Protein AF-A0A2V6H3W3-F1 (afdb_monomer_lite)

Secondary structure (DSSP, 8-state):
-EEEE--------TTEEEEEESPTT--BTTEEEPPEEE-TTT--S--EEEEEESSS------TT----EEEEEETTSGGG-------GGG-HHHHHHHHHHHHHHHHHHHHHHTT-HHHHHH-S--TTSTTTTSPPPPPPPPS----GGGTTSSS---------

pLDDT: mean 84.72, std 19.92, range [33.06, 98.5]

Structure (mmCIF, N/CA/C/O backbone):
data_AF-A0A2V6H3W3-F1
#
_entry.id   AF-A0A2V6H3W3-F1
#
loop_
_atom_site.group_PDB
_atom_site.id
_atom_site.type_symbol
_atom_site.label_atom_id
_atom_site.label_alt_id
_atom_site.label_comp_id
_atom_site.label_asym_id
_atom_site.label_entity_id
_atom_site.label_seq_id
_atom_site.pdbx_PDB_ins_code
_atom_site.Cartn_x
_atom_site.Cartn_y
_atom_site.Cartn_z
_atom_site.occupancy
_atom_site.B_iso_or_equiv
_atom_site.auth_seq_id
_atom_site.auth_comp_id
_atom_site.auth_asym_id
_atom_site.auth_atom_id
_atom_site.pdbx_PDB_model_num
ATOM 1 N N . MET A 1 1 ? 3.623 -19.565 -4.400 1.00 94.31 1 MET A N 1
ATOM 2 C CA . MET A 1 1 ? 3.559 -18.203 -4.974 1.00 94.31 1 MET A CA 1
ATOM 3 C C . MET A 1 1 ? 2.675 -18.289 -6.201 1.00 94.31 1 MET A C 1
ATOM 5 O O . MET A 1 1 ? 2.783 -19.286 -6.902 1.00 94.31 1 MET A O 1
ATOM 9 N N . LEU A 1 2 ? 1.810 -17.309 -6.433 1.00 97.38 2 LEU A N 1
ATOM 10 C CA . LEU A 1 2 ? 1.107 -17.117 -7.697 1.00 97.38 2 LEU A CA 1
ATOM 11 C C . LEU A 1 2 ? 1.705 -15.885 -8.377 1.00 97.38 2 LEU A C 1
ATOM 13 O O . LEU A 1 2 ? 1.842 -14.842 -7.740 1.00 97.38 2 LEU A O 1
ATOM 17 N N . THR A 1 3 ? 2.074 -16.008 -9.645 1.00 97.81 3 THR A N 1
ATOM 18 C CA . THR A 1 3 ? 2.757 -14.944 -10.383 1.00 97.81 3 THR A CA 1
ATOM 19 C C . THR A 1 3 ? 1.994 -14.646 -11.659 1.00 97.81 3 THR A C 1
ATOM 21 O O . THR A 1 3 ? 1.812 -15.527 -12.496 1.00 97.81 3 THR A O 1
ATOM 24 N N . PHE A 1 4 ? 1.582 -13.393 -11.818 1.00 97.44 4 PHE A N 1
ATOM 25 C CA . PHE A 1 4 ? 0.978 -12.900 -13.046 1.00 97.44 4 PHE A CA 1
ATOM 26 C C . PHE A 1 4 ? 2.024 -12.176 -13.887 1.00 97.44 4 PHE A C 1
ATOM 28 O O . PHE A 1 4 ? 2.735 -11.301 -13.387 1.00 97.44 4 PHE A O 1
ATOM 35 N N . GLN A 1 5 ? 2.094 -12.514 -15.172 1.00 96.81 5 GLN A N 1
ATOM 36 C CA . GLN A 1 5 ? 2.834 -11.718 -16.146 1.00 96.81 5 GLN A CA 1
ATOM 37 C C . GLN A 1 5 ? 2.023 -10.468 -16.472 1.00 96.81 5 GLN A C 1
ATOM 39 O O . GLN A 1 5 ? 0.843 -10.577 -16.801 1.00 96.81 5 GLN A O 1
ATOM 44 N N . ILE A 1 6 ? 2.645 -9.294 -16.389 1.00 96.19 6 ILE A N 1
ATOM 45 C CA . ILE A 1 6 ? 2.016 -8.052 -16.830 1.00 96.19 6 ILE A CA 1
ATOM 46 C C . ILE A 1 6 ? 2.453 -7.813 -18.280 1.00 96.19 6 ILE A C 1
ATOM 48 O O . ILE A 1 6 ? 3.626 -7.522 -18.511 1.00 96.19 6 ILE A O 1
ATOM 52 N N . PRO A 1 7 ? 1.557 -7.950 -19.277 1.00 94.50 7 PRO A N 1
ATOM 53 C CA . PRO A 1 7 ? 1.927 -7.950 -20.694 1.00 94.50 7 PRO A CA 1
ATOM 54 C C . PRO A 1 7 ? 2.097 -6.528 -21.257 1.00 94.50 7 PRO A C 1
ATOM 56 O O . PRO A 1 7 ? 1.803 -6.272 -22.421 1.00 94.50 7 PRO A O 1
ATOM 59 N N . PHE A 1 8 ? 2.546 -5.590 -20.424 1.00 94.56 8 PHE A N 1
ATOM 60 C CA . PHE A 1 8 ? 2.693 -4.184 -20.771 1.00 94.56 8 PHE A CA 1
ATOM 61 C C . PHE A 1 8 ? 4.079 -3.693 -20.374 1.00 94.56 8 PHE A C 1
ATOM 63 O O . PHE A 1 8 ? 4.554 -3.954 -19.266 1.00 94.56 8 PHE A O 1
ATOM 70 N N . LEU A 1 9 ? 4.709 -2.952 -21.283 1.00 96.50 9 LEU A N 1
ATOM 71 C CA . LEU A 1 9 ? 5.910 -2.185 -20.991 1.00 96.50 9 LEU A CA 1
ATOM 72 C C . LEU A 1 9 ? 5.488 -0.790 -20.532 1.00 96.50 9 LEU A C 1
ATOM 74 O O . LEU A 1 9 ? 4.882 -0.037 -21.293 1.00 96.50 9 LEU A O 1
ATOM 78 N N . PHE A 1 10 ? 5.810 -0.450 -19.290 1.00 96.62 10 PHE A N 1
ATOM 79 C CA . PHE A 1 10 ? 5.541 0.871 -18.736 1.00 96.62 10 PHE A CA 1
ATOM 80 C C . PHE A 1 10 ? 6.784 1.747 -18.838 1.00 96.62 10 PHE A C 1
ATOM 82 O O . PHE A 1 10 ? 7.893 1.273 -18.597 1.00 96.62 10 PHE A O 1
ATOM 89 N N . LYS A 1 11 ? 6.577 3.027 -19.160 1.00 97.50 11 LYS A N 1
ATOM 90 C CA . LYS A 1 11 ? 7.610 4.062 -19.166 1.00 97.50 11 LYS A CA 1
ATOM 91 C C . LYS A 1 11 ? 7.153 5.266 -18.356 1.00 97.50 11 LYS A C 1
ATOM 93 O O . LYS A 1 11 ? 6.049 5.768 -18.554 1.00 97.50 11 LYS A O 1
ATOM 98 N N . THR A 1 12 ? 8.009 5.714 -17.450 1.00 97.44 12 THR A N 1
ATOM 99 C CA . THR A 1 12 ? 7.825 6.928 -16.648 1.00 97.44 12 THR A CA 1
ATOM 100 C C . THR A 1 12 ? 8.878 7.968 -17.038 1.00 97.44 12 THR A C 1
ATOM 102 O O . THR A 1 12 ? 9.903 7.593 -17.606 1.00 97.44 12 THR A O 1
ATOM 105 N N . PRO A 1 13 ? 8.652 9.268 -16.773 1.00 97.88 13 PRO A N 1
ATOM 106 C CA . PRO A 1 13 ? 9.702 10.273 -16.923 1.00 97.88 13 PRO A CA 1
ATOM 107 C C . PRO A 1 13 ? 10.914 9.969 -16.032 1.00 97.88 13 PRO A C 1
ATOM 109 O O . PRO A 1 13 ? 10.770 9.323 -14.992 1.00 97.88 13 PRO A O 1
ATOM 112 N N . ASP A 1 14 ? 12.082 10.493 -16.398 1.00 97.19 14 ASP A N 1
ATOM 113 C CA . ASP A 1 14 ? 13.320 10.333 -15.630 1.00 97.19 14 ASP A CA 1
ATOM 114 C C . ASP A 1 14 ? 13.132 10.687 -14.146 1.00 97.19 14 ASP A C 1
ATOM 116 O O . ASP A 1 14 ? 12.550 11.719 -13.792 1.00 97.19 14 ASP A O 1
ATOM 120 N N . GLY A 1 15 ? 13.627 9.817 -13.259 1.00 95.56 15 GLY A N 1
ATOM 121 C CA . GLY A 1 15 ? 13.521 10.013 -11.810 1.00 95.56 15 GLY A CA 1
ATOM 122 C C . GLY A 1 15 ? 12.155 9.651 -11.216 1.00 95.56 15 GLY A C 1
ATOM 123 O O . GLY A 1 15 ? 11.904 9.934 -10.041 1.00 95.56 15 GLY A O 1
ATOM 124 N N . TRP A 1 16 ? 11.278 9.002 -11.984 1.00 97.75 16 TRP A N 1
ATOM 125 C CA . TRP A 1 16 ? 10.022 8.432 -11.500 1.00 97.75 16 TRP A CA 1
ATOM 126 C C . TRP A 1 16 ? 10.041 6.909 -11.574 1.00 97.75 16 TRP A C 1
ATOM 128 O O . TRP A 1 16 ? 10.446 6.325 -12.577 1.00 97.75 16 TRP A O 1
ATOM 138 N N . ASN A 1 17 ? 9.527 6.277 -10.523 1.00 97.19 17 ASN A N 1
ATOM 139 C CA . ASN A 1 17 ? 9.305 4.839 -10.455 1.00 97.19 17 ASN A CA 1
ATOM 140 C C . ASN A 1 17 ? 7.808 4.538 -10.506 1.00 97.19 17 ASN A C 1
ATOM 142 O O . ASN A 1 17 ? 6.969 5.409 -10.267 1.00 97.19 17 ASN A O 1
ATOM 146 N N . LEU A 1 18 ? 7.476 3.274 -10.734 1.00 97.25 18 LEU A N 1
ATOM 147 C CA . LEU A 1 18 ? 6.129 2.759 -10.579 1.00 97.25 18 LEU A CA 1
ATOM 148 C C . LEU A 1 18 ? 6.033 1.979 -9.264 1.00 97.25 18 LEU A C 1
ATOM 150 O O . LEU A 1 18 ? 6.739 0.988 -9.080 1.00 97.25 18 LEU A O 1
ATOM 154 N N . MET A 1 19 ? 5.166 2.415 -8.349 1.00 97.69 19 MET A N 1
ATOM 155 C CA . MET A 1 19 ? 4.729 1.566 -7.243 1.00 97.69 19 MET A CA 1
ATOM 156 C C . MET A 1 19 ? 3.737 0.558 -7.805 1.00 97.69 19 MET A C 1
ATOM 158 O O . MET A 1 19 ? 2.750 0.950 -8.421 1.00 97.69 19 MET A O 1
ATOM 162 N N . VAL A 1 20 ? 3.995 -0.721 -7.582 1.00 97.94 20 VAL A N 1
ATOM 163 C CA . VAL A 1 20 ? 3.177 -1.848 -8.019 1.00 97.94 20 VAL A CA 1
ATOM 164 C C . VAL A 1 20 ? 2.747 -2.608 -6.775 1.00 97.94 20 VAL A C 1
ATOM 166 O O . VAL A 1 20 ? 3.580 -2.961 -5.947 1.00 97.94 20 VAL A O 1
ATOM 169 N N . ARG A 1 21 ? 1.448 -2.847 -6.621 1.00 97.88 21 ARG A N 1
ATOM 170 C CA . ARG A 1 21 ? 0.880 -3.517 -5.448 1.00 97.88 21 ARG A CA 1
ATOM 171 C C . ARG A 1 21 ? -0.405 -4.264 -5.780 1.00 97.88 21 ARG A C 1
ATOM 173 O O . ARG A 1 21 ? -0.924 -4.191 -6.893 1.00 97.88 21 ARG A O 1
ATOM 180 N N . GLY A 1 22 ? -0.960 -4.953 -4.786 1.00 97.44 22 GLY A N 1
ATOM 181 C CA . GLY A 1 22 ? -2.317 -5.498 -4.880 1.00 97.44 22 GLY A CA 1
ATOM 182 C C . GLY A 1 22 ? -3.386 -4.403 -5.015 1.00 97.44 22 GLY A C 1
ATOM 183 O O . GLY A 1 22 ? -3.154 -3.274 -4.571 1.00 97.44 22 GLY A O 1
ATOM 184 N N . PRO A 1 23 ? -4.565 -4.715 -5.583 1.00 96.62 23 PRO A N 1
ATOM 185 C CA . PRO A 1 23 ? -5.641 -3.741 -5.734 1.00 96.62 23 PRO A CA 1
ATOM 186 C C . PRO A 1 23 ? -6.101 -3.152 -4.391 1.00 96.62 23 PRO A C 1
ATOM 188 O O . PRO A 1 23 ? -6.255 -3.860 -3.391 1.00 96.62 23 PRO A O 1
ATOM 191 N N . THR A 1 24 ? -6.325 -1.835 -4.362 1.00 95.94 24 THR A N 1
ATOM 192 C CA . THR A 1 24 ? -6.736 -1.110 -3.150 1.00 95.94 24 THR A CA 1
ATOM 193 C C . THR A 1 24 ? -8.077 -1.619 -2.637 1.00 95.94 24 THR A C 1
ATOM 195 O O . THR A 1 24 ? -9.013 -1.810 -3.411 1.00 95.94 24 THR A O 1
ATOM 198 N N . ASN A 1 25 ? -8.178 -1.806 -1.317 1.00 95.06 25 ASN A N 1
ATOM 199 C CA . ASN A 1 25 ? -9.397 -2.252 -0.633 1.00 95.06 25 ASN A CA 1
ATOM 200 C C . ASN A 1 25 ? -10.002 -3.543 -1.219 1.00 95.06 25 ASN A C 1
ATOM 202 O O . ASN A 1 25 ? -11.206 -3.754 -1.122 1.00 95.06 25 ASN A O 1
ATOM 206 N N . SER A 1 26 ? -9.165 -4.402 -1.810 1.00 95.12 26 SER A N 1
ATOM 207 C CA . SER A 1 26 ? -9.570 -5.685 -2.397 1.00 95.12 26 SER A CA 1
ATOM 208 C C . SER A 1 26 ? -8.827 -6.842 -1.715 1.00 95.12 26 SER A C 1
ATOM 210 O O . SER A 1 26 ? -7.983 -7.490 -2.338 1.00 95.12 26 SER A O 1
ATOM 212 N N . PRO A 1 27 ? -9.053 -7.070 -0.405 1.00 94.50 27 PRO A N 1
ATOM 213 C CA . PRO A 1 27 ? -8.432 -8.185 0.293 1.00 94.50 27 PRO A CA 1
ATOM 214 C C . PRO A 1 27 ? -8.918 -9.507 -0.306 1.00 94.50 27 PRO A C 1
ATOM 216 O O . PRO A 1 27 ? -10.099 -9.664 -0.615 1.00 94.50 27 PRO A O 1
ATOM 219 N N . LYS A 1 28 ? -8.006 -10.471 -0.434 1.00 95.69 28 LYS A N 1
ATOM 220 C CA . LYS A 1 28 ? -8.320 -11.810 -0.923 1.00 95.69 28 LYS A CA 1
ATOM 221 C C . LYS A 1 28 ? -7.883 -12.834 0.106 1.00 95.69 28 LYS A C 1
ATOM 223 O O . LYS A 1 28 ? -6.761 -12.796 0.603 1.00 95.69 28 LYS A O 1
ATOM 228 N N . ASP A 1 29 ? -8.795 -13.718 0.471 1.00 97.19 29 ASP A N 1
ATOM 229 C CA . ASP A 1 29 ? -8.521 -14.698 1.507 1.00 97.19 29 ASP A CA 1
ATOM 230 C C . ASP A 1 29 ? -7.462 -15.714 1.039 1.00 97.19 29 ASP A C 1
ATOM 232 O O . ASP A 1 29 ? -7.471 -16.168 -0.103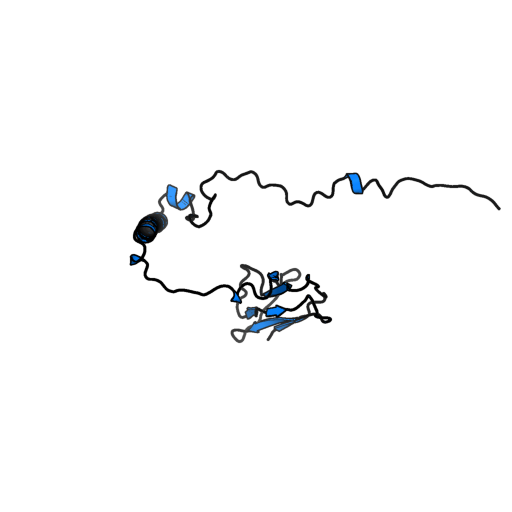 1.00 97.19 29 ASP A O 1
ATOM 236 N N . GLY A 1 30 ? -6.519 -16.048 1.920 1.00 97.75 30 GLY A N 1
ATOM 237 C CA . GLY A 1 30 ? -5.493 -17.066 1.664 1.00 97.75 30 GLY A CA 1
ATOM 238 C C . GLY A 1 30 ? -4.280 -16.608 0.866 1.00 97.75 30 GLY A C 1
ATOM 239 O O . GLY A 1 30 ? -3.310 -17.363 0.748 1.00 97.75 30 GLY A O 1
ATOM 240 N N . ILE A 1 31 ? -4.275 -15.370 0.370 1.00 98.38 31 ILE A N 1
ATOM 241 C CA . ILE A 1 31 ? -3.180 -14.848 -0.438 1.00 98.38 31 ILE A CA 1
ATOM 242 C C . ILE A 1 31 ? -2.997 -13.344 -0.237 1.00 98.38 31 ILE A C 1
ATOM 244 O O . ILE A 1 31 ? -3.954 -12.602 -0.059 1.00 98.38 31 ILE A O 1
ATOM 248 N N . THR A 1 32 ? -1.756 -12.875 -0.282 1.00 98.00 32 THR A N 1
ATOM 249 C CA . THR A 1 32 ? -1.444 -11.445 -0.238 1.00 98.00 32 THR A CA 1
ATOM 250 C C . THR A 1 32 ? -0.618 -11.051 -1.444 1.00 98.00 32 THR A C 1
ATOM 252 O O . THR A 1 32 ? 0.334 -11.739 -1.811 1.00 98.00 32 THR A O 1
ATOM 255 N N . ALA A 1 33 ? -0.967 -9.926 -2.051 1.00 98.12 33 ALA A N 1
ATOM 256 C CA . ALA A 1 33 ? -0.120 -9.275 -3.031 1.00 98.12 33 ALA A CA 1
ATOM 257 C C . ALA A 1 33 ? 1.184 -8.806 -2.371 1.00 98.12 33 ALA A C 1
ATOM 259 O O . ALA A 1 33 ? 1.185 -8.420 -1.199 1.00 98.12 33 ALA A O 1
ATOM 260 N N . LEU A 1 34 ? 2.281 -8.861 -3.120 1.00 98.00 34 LEU A N 1
ATOM 261 C CA . LEU A 1 34 ? 3.569 -8.310 -2.722 1.00 98.00 34 LEU A CA 1
ATOM 262 C C . LEU A 1 34 ? 3.807 -6.997 -3.455 1.00 98.00 34 LEU A C 1
ATOM 264 O O . LEU A 1 34 ? 3.663 -6.930 -4.675 1.00 98.00 34 LEU A O 1
ATOM 268 N N . ASP A 1 35 ? 4.197 -5.981 -2.699 1.00 97.94 35 ASP A N 1
ATOM 269 C CA . ASP A 1 35 ? 4.480 -4.660 -3.241 1.00 97.94 35 ASP A CA 1
ATOM 270 C C . ASP A 1 35 ? 5.885 -4.628 -3.862 1.00 97.94 35 ASP A C 1
ATOM 272 O O . ASP A 1 35 ? 6.808 -5.312 -3.410 1.00 97.94 35 ASP A O 1
ATOM 276 N N . GLY A 1 36 ? 6.049 -3.820 -4.904 1.00 96.38 36 GLY A N 1
ATOM 277 C CA . GLY A 1 36 ? 7.308 -3.635 -5.609 1.00 96.38 36 GLY A CA 1
ATOM 278 C C . GLY A 1 36 ? 7.430 -2.229 -6.179 1.00 96.38 36 GLY A C 1
ATOM 279 O O . GLY A 1 36 ? 6.452 -1.632 -6.621 1.00 96.38 36 GLY A O 1
ATOM 280 N N . ILE A 1 37 ? 8.650 -1.703 -6.182 1.00 96.62 37 ILE A N 1
ATOM 281 C CA . ILE A 1 37 ? 8.990 -0.446 -6.849 1.00 96.62 37 ILE A CA 1
ATOM 282 C C . ILE A 1 37 ? 9.767 -0.804 -8.109 1.00 96.62 37 ILE A C 1
ATOM 284 O O . ILE A 1 37 ? 10.790 -1.481 -8.025 1.00 96.62 37 ILE A O 1
ATOM 288 N N . ILE A 1 38 ? 9.276 -0.364 -9.264 1.00 97.06 38 ILE A N 1
ATOM 289 C CA . ILE A 1 38 ? 9.860 -0.683 -10.568 1.00 97.06 38 ILE A CA 1
ATOM 290 C C . ILE A 1 38 ? 10.415 0.594 -11.199 1.00 97.06 38 ILE A C 1
ATOM 292 O O . ILE A 1 38 ? 9.710 1.597 -11.320 1.00 97.06 38 ILE A O 1
ATOM 296 N N . GLU A 1 39 ? 11.679 0.561 -11.613 1.00 96.69 39 GLU A N 1
ATOM 297 C CA . GLU A 1 39 ? 12.366 1.679 -12.270 1.00 96.69 39 GLU A CA 1
ATOM 298 C C . GLU A 1 39 ? 12.036 1.709 -13.768 1.00 96.69 39 GLU A C 1
ATOM 300 O O . GLU A 1 39 ? 12.813 1.313 -14.635 1.00 96.69 39 GLU A O 1
ATOM 305 N N . THR A 1 40 ? 10.805 2.117 -14.071 1.00 97.06 40 THR A N 1
ATOM 306 C CA . THR A 1 40 ? 10.245 2.104 -15.428 1.00 97.06 40 THR A CA 1
ATOM 307 C C . THR A 1 40 ? 10.779 3.212 -16.333 1.00 97.06 40 THR A C 1
ATOM 309 O O . THR A 1 40 ? 10.506 3.190 -17.528 1.00 97.06 40 THR A O 1
ATOM 312 N N . ASP A 1 41 ? 11.544 4.170 -15.814 1.00 96.31 41 ASP A N 1
ATOM 313 C CA . ASP A 1 41 ? 12.198 5.198 -16.626 1.00 96.31 41 ASP A CA 1
ATOM 314 C C . ASP A 1 41 ? 13.246 4.561 -17.555 1.00 96.31 41 ASP A C 1
ATOM 316 O O . ASP A 1 41 ? 13.166 4.691 -18.782 1.00 96.31 41 ASP A O 1
ATOM 320 N N . TRP A 1 42 ? 14.135 3.722 -17.017 1.00 95.31 42 TRP A N 1
ATOM 321 C CA . TRP A 1 42 ? 15.157 3.042 -17.820 1.00 95.31 42 TRP A CA 1
ATOM 322 C C . TRP A 1 42 ? 14.797 1.607 -18.223 1.00 95.31 42 TRP A C 1
ATOM 324 O O . TRP A 1 42 ? 15.221 1.174 -19.293 1.00 95.31 42 TRP A O 1
ATOM 334 N N . ALA A 1 43 ? 13.979 0.874 -17.457 1.00 93.94 43 ALA A N 1
ATOM 335 C CA . ALA A 1 43 ? 13.736 -0.550 -17.714 1.00 93.94 43 ALA A CA 1
ATOM 336 C C . ALA A 1 43 ? 13.225 -0.848 -19.141 1.00 93.94 43 ALA A C 1
ATOM 338 O O . ALA A 1 43 ? 12.345 -0.161 -19.665 1.00 93.94 43 ALA A O 1
ATOM 339 N N . HIS A 1 44 ? 13.763 -1.903 -19.760 1.00 94.44 44 HIS A N 1
ATOM 340 C CA . HIS A 1 44 ? 13.362 -2.400 -21.089 1.00 94.44 44 HIS A CA 1
ATOM 341 C C . HIS A 1 44 ? 12.537 -3.693 -21.025 1.00 94.44 44 HIS A C 1
ATOM 343 O O . HIS A 1 44 ? 12.209 -4.275 -22.055 1.00 94.44 44 HIS A O 1
ATOM 349 N N . SER A 1 45 ? 12.222 -4.157 -19.817 1.00 95.12 45 SER A N 1
ATOM 350 C CA . SER A 1 45 ? 11.462 -5.375 -19.566 1.00 95.12 45 SER A CA 1
ATOM 351 C C . SER A 1 45 ? 10.092 -5.059 -18.979 1.00 95.12 45 SER A C 1
ATOM 353 O O . SER A 1 45 ? 9.892 -4.038 -18.318 1.00 95.12 45 SER A O 1
ATOM 355 N N . THR A 1 46 ? 9.158 -5.986 -19.163 1.00 96.50 46 THR A N 1
ATOM 356 C CA . THR A 1 46 ? 7.952 -6.042 -18.336 1.00 96.50 46 THR A CA 1
ATOM 357 C C . THR A 1 46 ? 8.308 -6.454 -16.902 1.00 96.50 46 THR A C 1
ATOM 359 O O . THR A 1 46 ? 9.457 -6.781 -16.587 1.00 96.50 46 THR A O 1
ATOM 362 N N . PHE A 1 47 ? 7.313 -6.443 -16.019 1.00 96.44 47 PHE A N 1
ATOM 363 C CA . PHE A 1 47 ? 7.429 -6.965 -14.661 1.00 96.44 47 PHE A CA 1
ATOM 364 C C . PHE A 1 47 ? 6.295 -7.948 -14.360 1.00 96.44 47 PHE A C 1
ATOM 366 O O . PHE A 1 47 ? 5.337 -8.102 -15.120 1.00 96.44 47 PHE A O 1
ATOM 373 N N . THR A 1 48 ? 6.407 -8.623 -13.223 1.00 97.44 48 THR A N 1
ATOM 374 C CA . THR A 1 48 ? 5.407 -9.579 -12.749 1.00 97.44 48 THR A CA 1
ATOM 375 C C . THR A 1 48 ? 4.714 -9.064 -11.502 1.00 97.44 48 THR A C 1
ATOM 377 O O . THR A 1 48 ? 5.375 -8.492 -10.636 1.00 97.44 48 THR A O 1
ATOM 380 N N . MET A 1 49 ? 3.425 -9.355 -11.353 1.00 98.00 49 MET A N 1
ATOM 381 C CA . MET A 1 49 ? 2.724 -9.162 -10.087 1.00 98.00 49 MET A CA 1
ATOM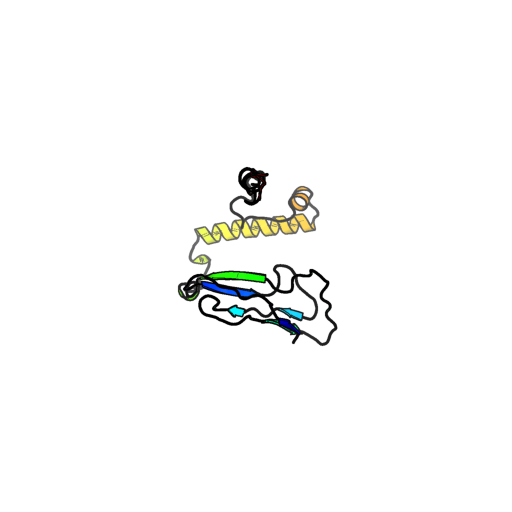 382 C C . MET A 1 49 ? 2.746 -10.463 -9.283 1.00 98.00 49 MET A C 1
ATOM 384 O O . MET A 1 49 ? 2.230 -11.489 -9.732 1.00 98.00 49 MET A O 1
ATOM 388 N N . ASN A 1 50 ? 3.348 -10.421 -8.095 1.00 98.06 50 ASN A N 1
ATOM 389 C CA . ASN A 1 50 ? 3.558 -11.597 -7.256 1.00 98.06 50 ASN A CA 1
ATOM 390 C C . ASN A 1 50 ? 2.598 -11.620 -6.069 1.00 98.06 50 ASN A C 1
ATOM 392 O O . ASN A 1 50 ? 2.471 -10.647 -5.331 1.00 98.06 50 ASN A O 1
ATOM 396 N N . TRP A 1 51 ? 1.963 -12.766 -5.865 1.00 98.50 51 TRP A N 1
ATOM 397 C CA . TRP A 1 51 ? 1.023 -13.016 -4.788 1.00 98.50 51 TRP A CA 1
ATOM 398 C C . TRP A 1 51 ? 1.487 -14.212 -3.949 1.00 98.50 51 TRP A C 1
ATOM 400 O O . TRP A 1 51 ? 1.676 -15.332 -4.438 1.00 98.50 51 TRP A O 1
ATOM 410 N N . ARG A 1 52 ? 1.686 -13.987 -2.651 1.00 98.25 52 ARG A N 1
ATOM 411 C CA . ARG A 1 52 ? 2.160 -14.988 -1.696 1.00 98.25 52 ARG A CA 1
ATOM 412 C C . ARG A 1 52 ? 0.986 -15.604 -0.948 1.00 98.25 52 ARG A C 1
ATOM 414 O O . ARG A 1 52 ? 0.251 -14.903 -0.262 1.00 98.25 52 ARG A O 1
ATOM 421 N N . PHE A 1 53 ? 0.850 -16.925 -1.035 1.00 98.38 53 PHE A N 1
ATOM 422 C CA . PHE A 1 53 ? -0.100 -17.665 -0.205 1.00 98.38 53 PHE A CA 1
ATOM 423 C C . PHE A 1 53 ? 0.272 -17.523 1.271 1.00 98.38 53 PHE A C 1
ATOM 425 O O . PHE A 1 53 ? 1.443 -17.662 1.634 1.00 98.38 53 PHE A O 1
ATOM 432 N N . THR A 1 54 ? -0.723 -17.255 2.109 1.00 98.00 54 THR A N 1
ATOM 433 C CA . THR A 1 54 ? -0.559 -17.131 3.566 1.00 98.00 54 THR A CA 1
ATOM 434 C C . THR A 1 54 ? -0.856 -18.442 4.292 1.00 98.00 54 THR A C 1
ATOM 436 O O . THR A 1 54 ? -0.449 -18.613 5.437 1.00 98.00 54 THR A O 1
ATOM 439 N N . ARG A 1 55 ? -1.519 -19.387 3.615 1.00 97.94 55 ARG A N 1
ATOM 440 C CA . ARG A 1 55 ? -1.781 -20.760 4.067 1.00 97.94 55 ARG A CA 1
ATOM 441 C C . ARG A 1 55 ? -2.079 -21.670 2.873 1.00 97.94 55 ARG A C 1
ATOM 443 O O . ARG A 1 55 ? -2.360 -21.182 1.779 1.00 97.94 55 ARG A O 1
ATOM 450 N N . ALA A 1 56 ? -2.061 -22.984 3.087 1.00 97.56 56 ALA A N 1
ATOM 451 C CA . ALA A 1 56 ? -2.531 -23.939 2.087 1.00 97.56 56 ALA A CA 1
ATOM 452 C C . ALA A 1 56 ? -4.042 -23.754 1.856 1.00 97.56 56 ALA A C 1
ATOM 454 O O . ALA A 1 56 ? -4.838 -23.916 2.780 1.00 97.56 56 ALA A O 1
ATOM 455 N N . CYS A 1 57 ? -4.424 -23.356 0.643 1.00 97.25 57 CYS A N 1
ATOM 456 C CA . CYS A 1 57 ? -5.809 -23.141 0.226 1.00 97.25 57 CYS A CA 1
ATOM 457 C C . CYS A 1 57 ? -5.901 -23.046 -1.305 1.00 97.25 57 CYS A C 1
ATOM 459 O O . CYS A 1 57 ? -4.884 -22.894 -1.986 1.00 97.25 57 CYS A O 1
ATOM 461 N N . THR A 1 58 ? -7.125 -23.100 -1.827 1.00 97.44 58 THR A N 1
ATOM 462 C CA . THR A 1 58 ? -7.436 -22.731 -3.212 1.00 97.44 58 THR A CA 1
ATOM 463 C C . THR A 1 58 ? -7.809 -21.255 -3.262 1.00 97.44 58 THR A C 1
ATOM 465 O O . THR A 1 58 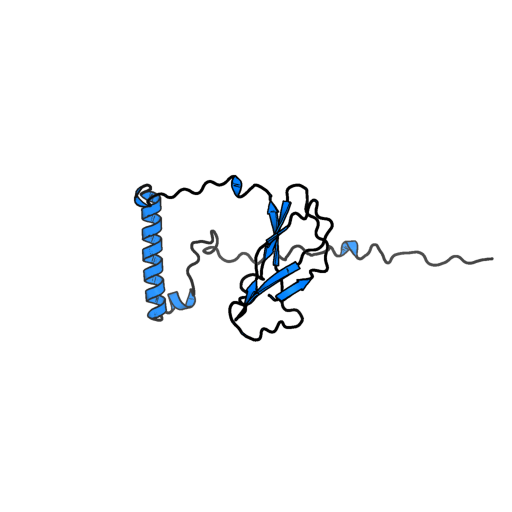? -8.550 -20.773 -2.408 1.00 97.44 58 THR A O 1
ATOM 468 N N . VAL A 1 59 ? -7.302 -20.546 -4.268 1.00 97.12 59 VAL A N 1
ATOM 469 C CA . VAL A 1 59 ? -7.626 -19.143 -4.535 1.00 97.12 59 VAL A CA 1
ATOM 470 C C . VAL A 1 59 ? -8.052 -19.021 -5.990 1.00 97.12 59 VAL A C 1
ATOM 472 O O . VAL A 1 59 ? -7.363 -19.521 -6.877 1.00 97.12 59 VAL A O 1
ATOM 475 N N . GLU A 1 60 ? -9.158 -18.325 -6.232 1.00 96.00 60 GLU A N 1
ATOM 476 C CA . GLU A 1 60 ? -9.741 -18.138 -7.562 1.00 96.00 60 GLU A CA 1
ATOM 477 C C . GLU A 1 60 ? -9.769 -16.657 -7.921 1.00 96.00 60 GLU A C 1
ATOM 479 O O . GLU A 1 60 ? -10.199 -15.846 -7.106 1.00 96.00 60 GLU A O 1
ATOM 484 N N . PHE A 1 61 ? -9.334 -16.302 -9.129 1.00 96.88 61 PHE A N 1
ATOM 485 C CA . PHE A 1 61 ? -9.476 -14.952 -9.678 1.00 96.88 61 PHE A CA 1
ATOM 486 C C . PHE A 1 61 ? -10.518 -14.978 -10.793 1.00 96.88 61 PHE A C 1
ATOM 488 O O . PHE A 1 61 ? -10.388 -15.762 -11.736 1.00 96.88 61 PHE A O 1
ATOM 495 N N . ALA A 1 62 ? -11.545 -14.137 -10.689 1.00 96.81 62 ALA A N 1
ATOM 496 C CA . ALA A 1 62 ? -12.569 -14.037 -11.722 1.00 96.81 62 ALA A CA 1
ATOM 497 C C . ALA A 1 62 ? -12.038 -13.304 -12.965 1.00 96.81 62 ALA A C 1
ATOM 499 O O . ALA A 1 62 ? -11.130 -12.473 -12.893 1.00 96.81 62 ALA A O 1
ATOM 500 N N . VAL A 1 63 ? -12.632 -13.573 -14.129 1.00 95.94 63 VAL A N 1
ATOM 501 C CA . VAL A 1 63 ? -12.342 -12.793 -15.341 1.00 95.94 63 VAL A CA 1
ATOM 502 C C . VAL A 1 63 ? -12.715 -11.330 -15.096 1.00 95.94 63 VAL A C 1
ATOM 504 O O . VAL A 1 63 ? -13.824 -11.031 -14.662 1.00 95.94 63 VAL A O 1
ATOM 507 N N . GLY A 1 64 ? -11.778 -10.421 -15.371 1.00 94.75 64 GLY A N 1
ATOM 508 C CA . GLY A 1 64 ? -11.939 -8.988 -15.107 1.00 94.75 64 GLY A CA 1
ATOM 509 C C . GLY A 1 64 ? -11.652 -8.572 -13.661 1.00 94.75 64 GLY A C 1
ATOM 510 O O . GLY A 1 64 ? -11.670 -7.377 -13.371 1.00 94.75 64 GLY A O 1
ATOM 511 N N . GLU A 1 65 ? -11.345 -9.513 -12.763 1.00 96.31 65 GLU A N 1
ATOM 512 C CA . GLU A 1 65 ? -10.879 -9.179 -11.419 1.00 96.31 65 GLU A CA 1
ATOM 513 C C . GLU A 1 65 ? -9.505 -8.491 -11.503 1.00 96.31 65 GLU A C 1
ATOM 515 O O . GLU A 1 65 ? -8.591 -9.005 -12.158 1.00 96.31 65 GLU A O 1
ATOM 520 N N . PRO A 1 66 ? -9.320 -7.326 -10.858 1.00 96.12 66 PRO A N 1
ATOM 521 C CA . PRO A 1 66 ? -8.027 -6.665 -10.850 1.00 96.12 66 PRO A CA 1
ATOM 522 C C . PRO A 1 66 ? -7.008 -7.519 -10.088 1.00 96.12 66 PRO A C 1
ATOM 524 O O . PRO A 1 66 ? -7.222 -7.908 -8.945 1.00 96.12 66 PRO A O 1
ATOM 527 N N . ILE A 1 67 ? -5.861 -7.775 -10.710 1.00 96.88 67 ILE A N 1
ATOM 528 C CA . ILE A 1 67 ? -4.757 -8.547 -10.111 1.00 96.88 67 ILE A CA 1
ATOM 529 C C . ILE A 1 67 ? -3.624 -7.660 -9.587 1.00 96.88 67 ILE A C 1
ATOM 531 O O . ILE A 1 67 ? -2.742 -8.133 -8.874 1.00 96.88 67 ILE A O 1
ATOM 535 N N . CYS A 1 68 ? -3.622 -6.387 -9.978 1.00 96.88 68 CYS A N 1
ATOM 536 C CA . CYS A 1 68 ? -2.533 -5.441 -9.792 1.00 96.88 68 CYS A CA 1
ATOM 537 C C . CYS A 1 68 ? -3.093 -4.014 -9.792 1.00 96.88 68 CYS A C 1
ATOM 539 O O . CYS A 1 68 ? -4.021 -3.706 -10.541 1.00 96.88 68 CYS A O 1
ATOM 541 N N . LEU A 1 69 ? -2.507 -3.148 -8.975 1.00 97.50 69 LEU A N 1
ATOM 542 C CA . LEU A 1 69 ? -2.660 -1.702 -9.012 1.00 97.50 69 LEU A CA 1
ATOM 543 C C . LEU A 1 69 ? -1.268 -1.092 -9.100 1.00 97.50 69 LEU A C 1
ATOM 545 O O . LEU A 1 69 ? -0.356 -1.509 -8.385 1.00 97.50 69 LEU A O 1
ATOM 549 N N . PHE A 1 70 ? -1.126 -0.060 -9.920 1.00 96.81 70 PHE A N 1
ATOM 550 C CA . PHE A 1 70 ? 0.108 0.695 -9.991 1.00 96.81 70 PHE A CA 1
ATOM 551 C C . PHE A 1 70 ? -0.134 2.197 -10.085 1.00 96.81 70 PHE A C 1
ATOM 553 O O . PHE A 1 70 ? -1.167 2.646 -10.579 1.00 96.81 70 PHE A O 1
ATOM 560 N N . PHE A 1 71 ? 0.8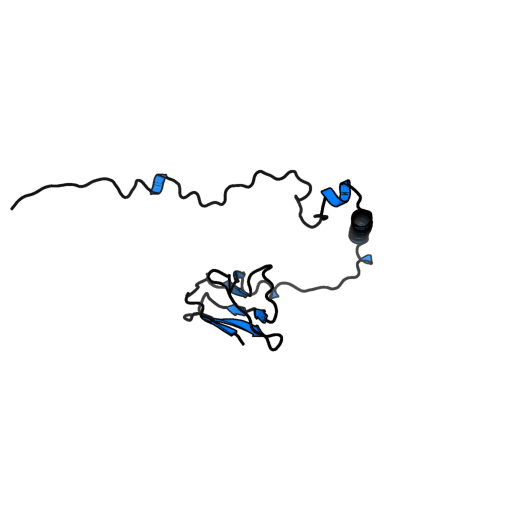29 2.973 -9.598 1.00 97.38 71 PHE A N 1
ATOM 561 C CA . PHE A 1 71 ? 0.823 4.431 -9.682 1.00 97.38 71 PHE A CA 1
ATOM 562 C C . PHE A 1 71 ? 2.256 4.980 -9.634 1.00 97.38 71 PHE A C 1
ATOM 564 O O . PHE A 1 71 ? 3.136 4.353 -9.034 1.00 97.38 71 PHE A O 1
ATOM 571 N N . PRO A 1 72 ? 2.522 6.128 -10.279 1.00 96.88 72 PRO A N 1
ATOM 572 C CA . PRO A 1 72 ? 3.851 6.717 -10.290 1.00 96.88 72 PRO A CA 1
ATOM 573 C C . PRO A 1 72 ? 4.218 7.267 -8.907 1.00 96.88 72 PRO A C 1
ATOM 575 O O . PRO A 1 72 ? 3.397 7.879 -8.223 1.00 96.88 72 PRO A O 1
ATOM 578 N N . ILE A 1 73 ? 5.477 7.081 -8.521 1.00 96.69 73 ILE A N 1
ATOM 579 C CA . ILE A 1 73 ? 6.088 7.685 -7.337 1.00 96.69 73 ILE A CA 1
ATOM 580 C C . ILE A 1 73 ? 7.400 8.358 -7.738 1.00 96.69 73 ILE A C 1
ATOM 582 O O . ILE A 1 73 ? 8.156 7.837 -8.558 1.00 96.69 73 ILE A O 1
ATOM 586 N N . GLN A 1 74 ? 7.689 9.521 -7.164 1.00 96.88 74 GLN A N 1
ATOM 587 C CA . GLN A 1 74 ? 8.939 10.218 -7.445 1.00 96.88 74 GLN A CA 1
ATOM 588 C C . GLN A 1 74 ? 10.088 9.566 -6.662 1.00 96.88 74 GLN A C 1
ATOM 590 O O . GLN A 1 74 ? 10.007 9.395 -5.441 1.00 96.88 74 GLN A O 1
ATOM 595 N N . ARG A 1 75 ? 11.168 9.200 -7.362 1.00 94.88 75 ARG A N 1
ATOM 596 C CA . ARG A 1 75 ? 12.344 8.555 -6.767 1.00 94.88 75 ARG A CA 1
ATOM 597 C C . ARG A 1 75 ? 13.033 9.514 -5.798 1.00 94.88 75 ARG A C 1
ATOM 599 O O . ARG A 1 75 ? 13.188 10.701 -6.087 1.00 94.88 75 ARG A O 1
ATOM 606 N N . GLY A 1 76 ? 13.461 9.006 -4.646 1.00 92.56 76 GLY A N 1
ATOM 607 C CA . GLY A 1 76 ? 14.225 9.798 -3.684 1.00 92.56 76 GLY A CA 1
ATOM 608 C C . GLY A 1 76 ? 13.390 10.755 -2.824 1.00 92.56 76 GLY A C 1
ATOM 609 O O . GLY A 1 76 ? 13.972 11.521 -2.059 1.00 92.56 76 GLY A O 1
ATOM 610 N N . VAL A 1 77 ? 12.057 10.809 -2.972 1.00 93.50 77 VAL A N 1
ATOM 611 C CA . VAL A 1 77 ? 11.216 11.724 -2.175 1.00 93.50 77 VAL A CA 1
ATOM 612 C C . VAL A 1 77 ? 11.039 11.231 -0.745 1.00 93.50 77 VAL A C 1
ATOM 614 O O . VAL A 1 77 ? 11.094 12.047 0.171 1.00 93.50 77 VAL A O 1
ATOM 617 N N . LEU A 1 78 ? 10.866 9.924 -0.533 1.00 89.56 78 LEU A N 1
ATOM 618 C CA . LEU A 1 78 ? 10.671 9.357 0.807 1.00 89.56 78 LEU A CA 1
ATOM 619 C C . LEU A 1 78 ? 11.910 9.556 1.690 1.00 89.56 78 LEU A C 1
ATOM 621 O O . LEU A 1 78 ? 11.796 9.857 2.873 1.00 89.56 78 LEU A O 1
ATOM 625 N N . GLU A 1 79 ? 13.094 9.481 1.093 1.00 91.19 79 GLU A N 1
ATOM 626 C CA . GLU A 1 79 ? 14.399 9.634 1.730 1.00 91.19 79 GLU A CA 1
ATOM 627 C C . GLU A 1 79 ? 14.645 11.059 2.248 1.00 91.19 79 GLU A C 1
ATOM 629 O O . GLU A 1 79 ? 15.508 11.263 3.107 1.00 91.19 79 GLU A O 1
ATOM 634 N N . ARG A 1 80 ? 13.873 12.044 1.761 1.00 94.69 80 ARG A N 1
ATOM 635 C CA . ARG A 1 80 ? 13.905 13.435 2.246 1.00 94.69 80 ARG A CA 1
ATOM 636 C C . ARG A 1 80 ? 13.213 13.597 3.593 1.00 94.69 80 ARG A C 1
ATOM 638 O O . ARG A 1 80 ? 13.465 14.582 4.282 1.00 94.69 80 ARG A O 1
ATOM 645 N N . PHE A 1 81 ? 12.344 12.663 3.971 1.00 94.88 81 PHE A N 1
ATOM 646 C CA . PHE A 1 81 ? 11.653 12.710 5.250 1.00 94.88 81 PHE A CA 1
ATOM 647 C C . PHE A 1 81 ? 12.514 12.077 6.347 1.00 94.88 81 PHE A C 1
ATOM 649 O O . PHE A 1 81 ? 13.168 11.047 6.167 1.00 94.88 81 PHE A O 1
ATOM 656 N N . ARG A 1 82 ? 12.496 12.700 7.525 1.00 94.56 82 ARG A N 1
ATOM 657 C CA . ARG A 1 82 ? 13.053 12.159 8.766 1.00 94.56 82 ARG A CA 1
ATOM 658 C C . ARG A 1 82 ? 11.899 12.019 9.747 1.00 94.56 82 ARG A C 1
ATOM 660 O O . ARG A 1 82 ? 11.260 13.008 10.087 1.00 94.56 82 ARG A O 1
ATOM 667 N N . GLY A 1 83 ? 11.597 10.785 10.141 1.00 93.94 83 GLY A N 1
ATOM 668 C CA . GLY A 1 83 ? 10.594 10.530 11.167 1.00 93.94 83 GLY A CA 1
ATOM 669 C C . GLY A 1 83 ? 11.103 10.998 12.526 1.00 93.94 83 GLY A C 1
ATOM 670 O O . GLY A 1 83 ? 12.236 10.697 12.897 1.00 93.94 83 GLY A O 1
ATOM 671 N N . GLU A 1 84 ? 10.258 11.704 13.268 1.00 94.94 84 GLU A N 1
ATOM 672 C CA . GLU A 1 84 ? 10.520 12.093 14.650 1.00 94.94 84 GLU A CA 1
ATOM 673 C C . GLU A 1 84 ? 9.418 11.539 15.552 1.00 94.94 84 GLU A C 1
ATOM 675 O O . GLU A 1 84 ? 8.244 11.537 15.184 1.00 94.94 84 GLU A O 1
ATOM 680 N N . ILE A 1 85 ? 9.800 11.090 16.747 1.00 95.69 85 ILE A N 1
ATOM 681 C CA . ILE A 1 85 ? 8.860 10.701 17.800 1.00 95.69 85 ILE A CA 1
ATOM 682 C C . ILE A 1 85 ? 8.903 11.796 18.860 1.00 95.69 85 ILE A C 1
ATOM 684 O O . ILE A 1 85 ? 9.965 12.102 19.401 1.00 95.69 85 ILE A O 1
ATOM 688 N N . ARG A 1 86 ? 7.746 12.388 19.154 1.00 95.44 86 ARG A N 1
ATOM 689 C CA . ARG A 1 86 ? 7.583 13.425 20.176 1.00 95.44 86 ARG A CA 1
ATOM 690 C C . ARG A 1 86 ? 6.406 13.073 21.076 1.00 95.44 86 ARG A C 1
ATOM 692 O O . ARG A 1 86 ? 5.435 12.477 20.616 1.00 95.44 86 ARG A O 1
ATOM 699 N N . MET A 1 87 ? 6.513 13.447 22.347 1.00 96.38 87 MET A N 1
ATOM 700 C CA . MET A 1 87 ? 5.409 13.341 23.300 1.00 96.38 87 MET A CA 1
ATOM 701 C C . MET A 1 87 ? 4.371 14.422 23.004 1.00 96.38 87 MET A C 1
ATOM 703 O O . MET A 1 87 ? 4.735 15.559 22.692 1.00 96.38 87 MET A O 1
ATOM 707 N N . LEU A 1 88 ? 3.091 14.064 23.097 1.00 95.25 88 LEU A N 1
ATOM 708 C CA . LEU A 1 88 ? 1.983 14.963 22.777 1.00 95.25 88 LEU A CA 1
ATOM 709 C C . LEU A 1 88 ? 1.935 16.161 23.738 1.00 95.25 88 LEU A C 1
ATOM 711 O O . LEU A 1 88 ? 1.653 17.277 23.319 1.00 95.25 88 LEU A O 1
ATOM 715 N N . GLU A 1 89 ? 2.314 15.942 24.997 1.00 95.31 89 GLU A N 1
ATOM 716 C CA . GLU A 1 89 ? 2.400 16.943 26.067 1.00 95.31 89 GLU A CA 1
ATOM 717 C C . GLU A 1 89 ? 3.398 18.075 25.753 1.00 95.31 89 GLU A C 1
ATOM 719 O O . GLU A 1 89 ? 3.364 19.137 26.376 1.00 95.31 89 GLU A O 1
ATOM 724 N N . GLY A 1 90 ? 4.298 17.862 24.784 1.00 95.19 90 GLY A N 1
ATOM 725 C CA . GLY A 1 90 ? 5.225 18.880 24.292 1.00 95.19 90 GLY A CA 1
ATOM 726 C C . GLY A 1 90 ? 4.559 19.994 23.474 1.00 95.19 90 GLY A C 1
ATOM 727 O O . GLY A 1 90 ? 5.187 21.028 23.256 1.00 95.19 90 GLY A O 1
ATOM 728 N N . ASP A 1 91 ? 3.306 19.812 23.047 1.00 96.50 91 ASP A N 1
ATOM 729 C CA . ASP A 1 91 ? 2.497 20.807 22.339 1.00 96.50 91 ASP A CA 1
ATOM 730 C C . ASP A 1 91 ? 1.086 20.849 22.943 1.00 96.50 91 ASP A C 1
ATOM 732 O O . ASP A 1 91 ? 0.189 20.094 22.566 1.00 96.50 91 ASP A O 1
ATOM 736 N N . ARG A 1 92 ? 0.881 21.768 23.894 1.00 96.06 92 ARG A N 1
ATOM 737 C CA . ARG A 1 92 ? -0.388 21.895 24.630 1.00 96.06 92 ARG A CA 1
ATOM 738 C C . ARG A 1 92 ? -1.576 22.232 23.731 1.00 96.06 92 ARG A C 1
ATOM 740 O O . ARG A 1 92 ? -2.699 21.841 24.043 1.00 96.06 92 ARG A O 1
ATOM 747 N N . GLU A 1 93 ? -1.366 22.991 22.656 1.00 96.31 93 GLU A N 1
ATOM 748 C CA . GLU A 1 93 ? -2.458 23.339 21.744 1.00 96.31 93 GLU A CA 1
ATOM 749 C C . GLU A 1 93 ? -2.903 22.098 20.969 1.00 96.31 93 GLU A C 1
ATOM 751 O O . GLU A 1 93 ? -4.099 21.799 20.893 1.00 96.31 93 GLU A O 1
ATOM 756 N N . PHE A 1 94 ? -1.940 21.351 20.429 1.00 95.38 94 PHE A N 1
ATOM 757 C CA . PHE A 1 94 ? -2.213 20.119 19.704 1.00 95.38 94 PHE A CA 1
ATOM 758 C C . PHE A 1 94 ? -2.791 19.029 20.618 1.00 95.38 94 PHE A C 1
ATOM 760 O O . PHE A 1 94 ? -3.754 18.358 20.241 1.00 95.38 94 PHE A O 1
ATOM 767 N N . GLU A 1 95 ? -2.289 18.913 21.850 1.00 97.31 95 GLU A N 1
ATOM 768 C CA . GLU A 1 95 ? -2.830 18.024 22.878 1.00 97.31 95 GLU A CA 1
ATOM 769 C C . GLU A 1 95 ? -4.309 18.316 23.165 1.00 97.31 95 GLU A C 1
ATOM 771 O O . GLU A 1 95 ? -5.132 17.397 23.165 1.00 97.31 95 GLU A O 1
ATOM 776 N N . ASN A 1 96 ? -4.678 19.585 23.364 1.00 96.56 96 ASN A N 1
ATOM 777 C CA . ASN A 1 96 ? -6.069 19.966 23.618 1.00 96.56 96 ASN A CA 1
ATOM 778 C C . ASN A 1 96 ? -6.980 19.590 22.442 1.00 96.56 96 ASN A C 1
ATOM 780 O O . ASN A 1 96 ? -8.017 18.957 22.653 1.00 96.56 96 ASN A O 1
ATOM 784 N N . LYS A 1 97 ? -6.564 19.890 21.202 1.00 94.31 97 LYS A N 1
ATOM 785 C CA . LYS A 1 97 ? -7.305 19.501 19.987 1.00 94.31 97 LYS A CA 1
ATOM 786 C C . LYS A 1 97 ? -7.489 17.985 19.902 1.00 94.31 97 LYS A C 1
ATOM 788 O O . LYS A 1 97 ? -8.582 17.509 19.591 1.00 94.31 97 LYS A O 1
ATOM 793 N N . PHE A 1 98 ? -6.442 17.216 20.206 1.00 95.38 98 PHE A N 1
ATOM 794 C CA . PHE A 1 98 ? -6.517 15.758 20.249 1.00 95.38 98 PHE A CA 1
ATOM 795 C C . PHE A 1 98 ? -7.501 15.267 21.319 1.00 95.38 98 PHE A C 1
ATOM 797 O O . PHE A 1 98 ? -8.333 14.409 21.027 1.00 95.38 98 PHE A O 1
ATOM 804 N N . ARG A 1 99 ? -7.459 15.822 22.537 1.00 95.94 99 ARG A N 1
ATOM 805 C CA . ARG A 1 99 ? -8.369 15.446 23.635 1.00 95.94 99 ARG A CA 1
ATOM 806 C C . ARG A 1 99 ? -9.829 15.749 23.303 1.00 95.94 99 ARG A C 1
ATOM 808 O O . ARG A 1 99 ? -10.696 14.910 23.549 1.00 95.94 99 ARG A O 1
ATOM 815 N N . GLU A 1 100 ? -10.108 16.906 22.707 1.00 94.81 100 GLU A N 1
ATOM 816 C CA . GLU A 1 100 ? -11.450 17.275 22.242 1.00 94.81 100 GLU A CA 1
ATOM 817 C C . GLU A 1 100 ? -11.971 16.304 21.178 1.00 94.81 100 GLU A C 1
ATOM 819 O O . GLU A 1 100 ? -13.104 15.813 21.276 1.00 94.81 100 GLU A O 1
ATOM 824 N N . TRP A 1 101 ? -11.132 15.985 20.188 1.00 94.12 101 TRP A N 1
ATOM 825 C CA . TRP A 1 101 ? -11.450 14.996 19.163 1.00 94.12 101 TRP A CA 1
ATOM 826 C C . TRP A 1 101 ? -11.677 13.603 19.766 1.00 94.12 101 TRP A C 1
ATOM 828 O O . TRP A 1 101 ? -12.695 12.980 19.467 1.00 94.12 101 TRP A O 1
ATOM 838 N N . SER A 1 102 ? -10.801 13.142 20.663 1.00 95.06 102 SER A N 1
ATOM 839 C CA . SER A 1 102 ? -10.905 11.839 21.333 1.00 95.06 102 SER A CA 1
ATOM 840 C C . SER A 1 102 ? -12.225 11.716 22.094 1.00 95.06 102 SER A C 1
ATOM 842 O O . SER A 1 102 ? -12.990 10.785 21.860 1.00 95.06 102 SER A O 1
ATOM 844 N N . ALA A 1 103 ? -12.567 12.711 22.919 1.00 95.56 103 ALA A N 1
ATOM 845 C CA . ALA A 1 103 ? -13.829 12.721 23.655 1.00 95.56 103 ALA A CA 1
ATOM 846 C C . ALA A 1 103 ? -15.055 12.777 22.721 1.00 95.56 103 ALA A C 1
ATOM 848 O O . ALA A 1 103 ? -16.115 12.231 23.036 1.00 95.56 103 ALA A O 1
ATOM 849 N N . SER A 1 104 ? -14.938 13.443 21.565 1.00 92.00 104 SER A N 1
ATOM 850 C CA . SER A 1 104 ? -15.976 13.445 20.526 1.00 92.00 104 SER A CA 1
ATOM 851 C C . SER A 1 104 ? -16.156 12.064 19.887 1.00 92.00 104 SER A C 1
ATOM 853 O O . SER A 1 104 ? -17.295 11.621 19.717 1.00 92.00 104 SER A O 1
ATOM 855 N N . ARG A 1 105 ? -15.054 11.363 19.584 1.00 92.62 105 ARG A N 1
ATOM 856 C CA . ARG A 1 105 ? -15.069 9.983 19.072 1.00 92.62 105 ARG A CA 1
ATOM 857 C C . ARG A 1 105 ? -15.702 9.019 20.068 1.00 92.62 105 ARG A C 1
ATOM 859 O O . ARG A 1 105 ? -16.560 8.237 19.666 1.00 92.62 105 ARG A O 1
ATOM 866 N N . ASP A 1 106 ? -15.363 9.122 21.350 1.00 93.94 106 ASP A N 1
ATOM 867 C CA . ASP A 1 106 ? -15.924 8.262 22.399 1.00 93.94 106 ASP A CA 1
ATOM 868 C C . ASP A 1 106 ? -17.440 8.443 22.529 1.00 93.94 106 ASP A C 1
ATOM 870 O O . ASP A 1 106 ? -18.200 7.472 22.534 1.00 93.94 106 ASP A O 1
ATOM 874 N N . ARG A 1 107 ? -17.911 9.700 22.553 1.00 92.94 107 ARG A N 1
ATOM 875 C CA . ARG A 1 107 ? -19.351 10.006 22.569 1.00 92.94 107 ARG A CA 1
ATOM 876 C C . ARG A 1 107 ? -20.070 9.466 21.336 1.00 92.94 107 ARG A C 1
ATOM 878 O O . ARG A 1 107 ? -21.198 8.990 21.459 1.00 92.94 107 ARG A O 1
ATOM 885 N N . PHE A 1 108 ? -19.439 9.549 20.167 1.00 91.25 108 PHE A N 1
ATOM 886 C CA . PHE A 1 108 ? -19.996 9.045 18.916 1.00 91.25 108 PHE A CA 1
ATOM 887 C C . PHE A 1 108 ? -20.115 7.518 18.918 1.00 91.25 108 PHE A C 1
ATOM 889 O O . PHE A 1 108 ? -21.187 6.997 18.619 1.00 91.25 108 PHE A O 1
ATOM 896 N N . LEU A 1 109 ? -19.057 6.800 19.311 1.00 91.25 109 LEU A N 1
ATOM 897 C CA . LEU A 1 109 ? -19.064 5.336 19.406 1.00 91.25 109 LEU A CA 1
ATOM 898 C C . LEU A 1 109 ? -20.098 4.840 20.426 1.00 91.25 109 LEU A C 1
ATOM 900 O O . LEU A 1 109 ? -20.902 3.971 20.100 1.00 91.25 109 LEU A O 1
ATOM 904 N N . ALA A 1 110 ? -20.163 5.462 21.608 1.00 92.19 110 ALA A N 1
ATOM 905 C CA . ALA A 1 110 ? -21.191 5.153 22.603 1.00 92.19 110 ALA A CA 1
ATOM 906 C C . ALA A 1 110 ? -22.611 5.478 22.102 1.00 92.19 110 ALA A C 1
ATOM 908 O O . ALA A 1 110 ? -23.582 4.833 22.493 1.00 92.19 110 ALA A O 1
ATOM 909 N N . GLY A 1 111 ? -22.758 6.498 21.251 1.00 90.56 111 GLY A N 1
ATOM 910 C CA . GLY A 1 111 ? -24.017 6.831 20.589 1.00 90.56 111 GLY A CA 1
ATOM 911 C C . GLY A 1 111 ? -24.439 5.784 19.558 1.00 90.56 111 GLY A C 1
ATOM 912 O O . GLY A 1 111 ? -25.613 5.423 19.528 1.00 90.56 111 GLY A O 1
ATOM 913 N N . LEU A 1 112 ? -23.495 5.273 18.762 1.00 90.31 112 LEU A N 1
ATOM 914 C CA . LEU A 1 112 ? -23.732 4.189 17.806 1.00 90.31 112 LEU A CA 1
ATOM 915 C C . LEU A 1 112 ? -24.147 2.893 18.506 1.00 90.31 112 LEU A C 1
ATOM 917 O O . LEU A 1 112 ? -25.141 2.292 18.112 1.00 90.31 112 LEU A O 1
ATOM 921 N N . GLU A 1 113 ? -23.439 2.499 19.566 1.00 90.81 113 GLU A N 1
ATOM 922 C CA . GLU A 1 113 ? -23.773 1.307 20.360 1.00 90.81 113 GLU A CA 1
ATOM 923 C C . GLU A 1 113 ? -25.180 1.405 20.968 1.00 90.81 113 GLU A C 1
ATOM 925 O O . GLU A 1 113 ? -25.938 0.439 20.977 1.00 90.81 113 GLU A O 1
ATOM 930 N N . LYS A 1 114 ? -25.568 2.606 21.413 1.00 92.00 114 LYS A N 1
ATOM 931 C CA . LYS A 1 114 ? -26.901 2.893 21.964 1.00 92.00 114 LYS A CA 1
ATOM 932 C C . LYS A 1 114 ? -27.974 3.141 20.900 1.00 92.00 114 LYS A C 1
ATOM 934 O O . LYS A 1 114 ? -29.099 3.478 21.260 1.00 92.00 114 LYS A O 1
ATOM 939 N N . GLY A 1 115 ? -27.645 3.031 19.612 1.00 88.31 115 GLY A N 1
ATOM 940 C CA . GLY A 1 115 ? -28.592 3.231 18.515 1.00 88.31 115 GLY A CA 1
ATOM 941 C C . GLY A 1 115 ? -29.171 4.647 18.432 1.00 88.31 115 GLY A C 1
ATOM 942 O O . GLY A 1 115 ? -30.313 4.815 18.006 1.00 88.31 115 GLY A O 1
ATOM 943 N N . LYS A 1 116 ? -28.422 5.675 18.854 1.00 88.75 116 LYS A N 1
ATOM 944 C CA . LYS A 1 116 ? -28.892 7.065 18.796 1.00 88.75 116 LYS A CA 1
ATOM 945 C C . LYS A 1 116 ? -29.160 7.489 17.341 1.00 88.75 116 LYS A C 1
ATOM 947 O O . LYS A 1 116 ? -28.215 7.441 16.543 1.00 88.75 116 LYS A O 1
ATOM 952 N N . PRO A 1 117 ? -30.387 7.922 16.983 1.00 84.44 117 PRO A N 1
ATOM 953 C CA . PRO A 1 117 ? -30.779 8.157 15.591 1.00 84.44 117 PRO A CA 1
ATOM 954 C C . PRO A 1 117 ? -29.839 9.093 14.828 1.00 84.44 117 PRO A C 1
ATOM 956 O O . PRO A 1 117 ? -29.483 8.820 13.685 1.00 84.44 117 PRO A O 1
ATOM 959 N N . GLU A 1 118 ? -29.388 10.169 15.469 1.00 85.44 118 GLU A N 1
ATOM 960 C CA . GLU A 1 118 ? -28.508 11.168 14.872 1.00 85.44 118 GLU A CA 1
ATOM 961 C C . GLU A 1 118 ? -27.105 10.620 14.565 1.00 85.44 118 GLU A C 1
ATOM 963 O O . GLU A 1 118 ? -26.527 10.939 13.527 1.00 85.44 118 GLU A O 1
ATOM 968 N N . MET A 1 119 ? -26.577 9.743 15.424 1.00 84.38 119 MET A N 1
ATOM 969 C CA . MET A 1 119 ? -25.237 9.168 15.266 1.00 84.38 119 MET A CA 1
ATOM 970 C C . MET A 1 119 ? -25.244 8.023 14.256 1.00 84.38 119 MET A C 1
ATOM 972 O O . MET A 1 119 ? -24.340 7.922 13.426 1.00 84.38 119 MET A O 1
ATOM 976 N N . VAL A 1 120 ? -26.299 7.203 14.270 1.00 82.38 120 VAL A N 1
ATOM 977 C CA . VAL A 1 120 ? -26.518 6.152 13.267 1.00 82.38 120 VAL A CA 1
ATOM 978 C C . VAL A 1 120 ? -26.689 6.768 11.878 1.00 82.38 120 VAL A C 1
ATOM 980 O O . VAL A 1 120 ? -26.049 6.312 10.933 1.00 82.38 120 VAL A O 1
ATOM 983 N N . ALA A 1 121 ? -27.472 7.847 11.756 1.00 82.50 121 ALA A N 1
ATOM 984 C CA . ALA A 1 121 ? -27.635 8.569 10.494 1.00 82.50 121 ALA A CA 1
ATOM 985 C C . ALA A 1 121 ? -26.315 9.180 9.987 1.00 82.50 121 ALA A C 1
ATOM 987 O O . ALA A 1 121 ? -26.080 9.241 8.780 1.00 82.50 121 ALA A O 1
ATOM 988 N N . GLN A 1 122 ? -25.438 9.614 10.897 1.00 82.25 122 GLN A N 1
ATOM 989 C CA . GLN A 1 122 ? -24.118 10.139 10.551 1.00 82.25 122 GLN A CA 1
ATOM 990 C C . GLN A 1 122 ? -23.136 9.041 10.086 1.00 82.25 122 GLN A C 1
ATOM 992 O O . GLN A 1 122 ? -22.266 9.314 9.254 1.00 82.25 122 GLN A O 1
ATOM 997 N N . GLY A 1 123 ? -23.266 7.807 10.586 1.00 84.06 123 GLY A N 1
ATOM 998 C CA . GLY A 1 123 ? -22.502 6.627 10.162 1.00 84.06 123 GLY A CA 1
ATOM 999 C C . GLY A 1 123 ? -21.052 6.602 10.657 1.00 84.06 123 GLY A C 1
ATOM 1000 O O . GLY A 1 123 ? -20.686 5.754 11.467 1.00 84.06 123 GLY A O 1
ATOM 1001 N N . TRP A 1 124 ? -20.215 7.548 10.218 1.00 81.94 124 TRP A N 1
ATOM 1002 C CA . TRP A 1 124 ? -18.839 7.700 10.709 1.00 81.94 124 TRP A CA 1
ATOM 1003 C C . TRP A 1 124 ? -18.427 9.176 10.849 1.00 81.94 124 TRP A C 1
ATOM 1005 O O . TRP A 1 124 ? -18.947 10.053 10.155 1.00 81.94 124 TRP A O 1
ATOM 1015 N N . GLN A 1 125 ? -17.425 9.465 11.690 1.00 83.38 125 GLN A N 1
ATOM 1016 C CA . GLN A 1 125 ? -16.824 10.806 11.801 1.00 83.38 125 GLN A CA 1
ATOM 1017 C C . GLN A 1 125 ? -15.671 10.990 10.797 1.00 83.38 125 GLN A C 1
ATOM 1019 O O . GLN A 1 125 ? -14.872 10.079 10.582 1.00 83.38 125 GLN A O 1
ATOM 1024 N N . LYS A 1 126 ? -15.612 12.163 10.151 1.00 86.88 126 LYS A N 1
ATOM 1025 C CA . LYS A 1 126 ? -14.764 12.475 8.977 1.00 86.88 126 LYS A CA 1
ATOM 1026 C C . LYS A 1 126 ? -13.739 13.580 9.242 1.00 86.88 126 LYS A C 1
ATOM 1028 O O . LYS A 1 126 ? -13.341 14.275 8.317 1.00 86.88 126 LYS A O 1
ATOM 1033 N N . ASP A 1 127 ? -13.328 13.784 10.489 1.00 84.00 127 ASP A N 1
ATOM 1034 C CA . ASP A 1 127 ? -12.513 14.952 10.867 1.00 84.00 127 ASP A CA 1
ATOM 1035 C C . ASP A 1 127 ? -11.110 14.984 10.219 1.00 84.00 127 ASP A C 1
ATOM 1037 O O . ASP A 1 127 ? -10.446 16.012 10.246 1.00 84.00 127 ASP A O 1
ATOM 1041 N N . TYR A 1 128 ? -10.683 13.892 9.574 1.00 84.81 128 TYR A N 1
ATOM 1042 C CA . TYR A 1 128 ? -9.461 13.807 8.763 1.00 84.81 128 TYR A CA 1
ATOM 1043 C C . TYR A 1 128 ? -9.640 14.267 7.299 1.00 84.81 128 TYR A C 1
ATOM 1045 O O . TYR A 1 128 ? -8.702 14.200 6.509 1.00 84.81 128 TYR A O 1
ATOM 1053 N N . MET A 1 129 ? -10.835 14.721 6.911 1.00 84.81 129 MET A N 1
ATOM 1054 C CA . MET A 1 129 ? -11.131 15.284 5.592 1.00 84.81 129 MET A CA 1
ATOM 1055 C C . MET A 1 129 ? -11.482 16.768 5.750 1.00 84.81 129 MET A C 1
ATOM 1057 O O . MET A 1 129 ? -12.513 17.089 6.340 1.00 84.81 129 MET A O 1
ATOM 1061 N N . GLN A 1 130 ? -10.664 17.665 5.187 1.00 76.75 130 GLN A N 1
ATOM 1062 C CA . GLN A 1 130 ? -10.808 19.121 5.369 1.00 76.75 130 GLN A CA 1
ATOM 1063 C C . GLN A 1 130 ? -12.227 19.639 5.066 1.00 76.75 130 GLN A C 1
ATOM 1065 O O . GLN A 1 130 ? -12.775 20.394 5.859 1.00 76.75 130 GLN A O 1
ATOM 1070 N N . ASN A 1 131 ? -12.859 19.141 3.998 1.00 79.12 131 ASN A N 1
ATOM 1071 C CA . ASN A 1 131 ? -14.168 19.625 3.535 1.00 79.12 131 ASN A CA 1
ATOM 1072 C C . ASN A 1 131 ? -15.321 18.666 3.867 1.00 79.12 131 ASN A C 1
ATOM 1074 O O . ASN A 1 131 ? -16.397 18.750 3.282 1.00 79.12 131 ASN A O 1
ATOM 1078 N N . ALA A 1 132 ? -15.136 17.698 4.770 1.00 71.12 132 ALA A N 1
ATOM 1079 C CA . ALA A 1 132 ? -16.196 16.722 5.043 1.00 71.12 132 ALA A CA 1
ATOM 1080 C C . ALA A 1 132 ? -17.408 17.291 5.794 1.00 71.12 132 ALA A C 1
ATOM 1082 O O . ALA A 1 132 ? -18.434 16.612 5.889 1.00 71.12 132 ALA A O 1
ATOM 1083 N N . LYS A 1 133 ? -17.282 18.507 6.332 1.00 65.81 133 LYS A N 1
ATOM 1084 C CA . LYS A 1 133 ? -18.373 19.269 6.954 1.00 65.81 133 LYS A CA 1
ATOM 1085 C C . LYS A 1 133 ? -19.074 20.193 5.956 1.00 65.81 133 LYS A C 1
ATOM 1087 O O . LYS A 1 133 ? -20.191 20.631 6.228 1.00 65.81 133 LYS A O 1
ATOM 1092 N N . ASP A 1 134 ? -18.468 20.424 4.794 1.00 72.06 134 ASP A N 1
ATOM 1093 C CA . ASP A 1 134 ? -19.062 21.223 3.733 1.00 72.06 134 ASP A CA 1
ATOM 1094 C C . ASP A 1 134 ? -20.084 20.383 2.963 1.00 72.06 134 ASP A C 1
ATOM 1096 O O . ASP A 1 134 ? -19.906 19.181 2.729 1.00 72.06 134 ASP A O 1
ATOM 1100 N N . LYS A 1 135 ? -21.197 21.008 2.559 1.00 56.50 135 LYS A N 1
ATOM 1101 C CA . LYS A 1 135 ? -22.155 20.361 1.655 1.00 56.50 135 LYS A CA 1
ATOM 1102 C C . LYS A 1 135 ? -21.407 19.950 0.388 1.00 56.50 135 LYS A C 1
ATOM 1104 O O . LYS A 1 135 ? -20.699 20.771 -0.188 1.00 56.50 135 LYS A O 1
ATOM 1109 N N . LYS A 1 136 ? -21.578 18.690 -0.036 1.00 57.69 136 LYS A N 1
ATOM 1110 C CA . LYS A 1 136 ? -20.929 18.142 -1.236 1.00 57.69 136 LYS A CA 1
ATOM 1111 C C . LYS A 1 136 ? -21.073 19.132 -2.400 1.00 57.69 136 LYS A C 1
ATOM 1113 O O . LYS A 1 136 ? -22.209 19.388 -2.807 1.00 57.69 136 LYS A O 1
ATOM 1118 N N . PRO A 1 137 ? -19.970 19.637 -2.974 1.00 53.19 137 PRO A N 1
ATOM 1119 C CA . PRO A 1 137 ? -20.015 20.165 -4.323 1.00 53.19 137 PRO A CA 1
ATOM 1120 C C . PRO A 1 137 ? -20.541 19.053 -5.232 1.00 53.19 137 PRO A C 1
ATOM 1122 O O . PRO A 1 137 ? -20.198 17.878 -5.049 1.00 53.19 137 PRO A O 1
ATOM 1125 N N . VAL A 1 138 ? -21.404 19.405 -6.183 1.00 53.28 138 VAL A N 1
ATOM 1126 C CA . VAL A 1 138 ? -21.800 18.487 -7.256 1.00 53.28 138 VAL A CA 1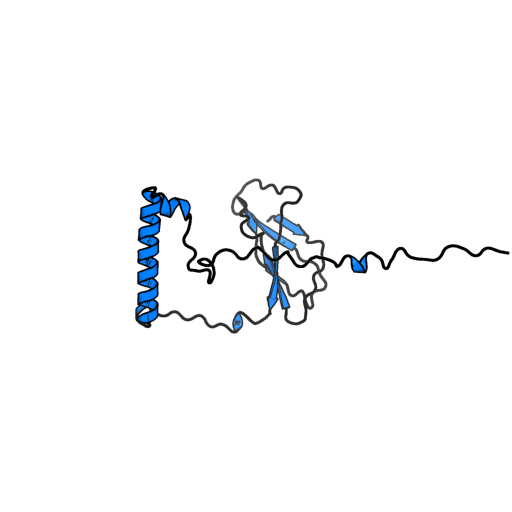
ATOM 1127 C C . VAL A 1 138 ? -20.507 18.004 -7.905 1.00 53.28 138 VAL A C 1
ATOM 1129 O O . VAL A 1 138 ? -19.670 18.831 -8.264 1.00 53.28 138 VAL A O 1
ATOM 1132 N N . ALA A 1 139 ? -20.297 16.685 -7.954 1.00 53.62 139 ALA A N 1
ATOM 1133 C CA . ALA A 1 139 ? -19.069 16.113 -8.490 1.00 53.62 139 ALA A CA 1
ATOM 1134 C C . ALA A 1 139 ? -18.786 16.735 -9.862 1.00 53.62 139 ALA A C 1
ATOM 1136 O O . ALA A 1 139 ? -19.644 16.693 -10.745 1.00 53.62 139 ALA A O 1
ATOM 1137 N N . HIS A 1 140 ? -17.607 17.334 -10.025 1.00 51.00 140 HIS A N 1
ATOM 1138 C CA . HIS A 1 140 ? -17.169 17.756 -11.345 1.00 51.00 140 HIS A CA 1
ATOM 1139 C C . HIS A 1 140 ? -17.101 16.506 -12.232 1.00 51.00 140 HIS A C 1
ATOM 1141 O O . HIS A 1 140 ? -16.582 15.481 -11.772 1.00 51.00 140 HIS A O 1
ATOM 1147 N N . PRO A 1 141 ? -17.637 16.549 -13.465 1.00 46.50 141 PRO A N 1
ATOM 1148 C CA . PRO A 1 141 ? -17.485 15.449 -14.404 1.00 46.50 141 PRO A CA 1
ATOM 1149 C C . PRO A 1 141 ? -16.002 15.086 -14.504 1.00 46.50 141 PRO A C 1
ATOM 1151 O O . PRO A 1 141 ? -15.148 15.974 -14.559 1.00 46.50 141 PRO A O 1
ATOM 1154 N N . PHE A 1 142 ? -15.681 13.790 -14.498 1.00 40.12 142 PHE A N 1
ATOM 1155 C CA . PHE A 1 142 ? -14.329 13.349 -14.829 1.00 40.12 142 PHE A CA 1
ATOM 1156 C C . PHE A 1 142 ? -13.947 13.980 -16.170 1.00 40.12 142 PHE A C 1
ATOM 1158 O O . PHE A 1 142 ? -14.720 13.884 -17.123 1.00 40.12 142 PHE A O 1
ATOM 1165 N N . ALA A 1 143 ? -12.784 14.635 -16.230 1.00 50.84 143 ALA A N 1
ATOM 1166 C CA . ALA A 1 143 ? -12.252 15.247 -17.441 1.00 50.84 143 ALA A CA 1
ATOM 1167 C C . ALA A 1 143 ? -11.927 14.156 -18.470 1.00 50.84 143 ALA A C 1
ATOM 1169 O O . ALA A 1 143 ? -10.796 13.705 -18.608 1.00 50.84 143 ALA A O 1
ATOM 1170 N N . ASN A 1 144 ? -12.960 13.673 -19.144 1.00 48.69 144 ASN A N 1
ATOM 1171 C CA . ASN A 1 144 ? -12.855 12.887 -20.354 1.00 48.69 144 ASN A CA 1
ATOM 1172 C C . ASN A 1 144 ? -14.042 13.199 -21.273 1.00 48.69 144 ASN A C 1
ATOM 1174 O O . ASN A 1 144 ? -14.603 12.325 -21.929 1.00 48.69 144 ASN A O 1
ATOM 1178 N N . GLU A 1 145 ? -14.422 14.474 -21.334 1.00 45.94 145 GLU A N 1
ATOM 1179 C CA . GLU A 1 145 ? -15.080 15.003 -22.519 1.00 45.94 145 GLU A CA 1
ATOM 1180 C C . GLU A 1 145 ? -13.983 15.231 -23.557 1.00 45.94 145 GLU A C 1
ATOM 1182 O O . GLU A 1 145 ? -13.358 16.287 -23.617 1.00 45.94 145 GLU A O 1
ATOM 1187 N N . ARG A 1 146 ? -13.717 14.217 -24.388 1.00 46.38 146 ARG A N 1
ATOM 1188 C CA . ARG A 1 146 ? -13.177 14.513 -25.716 1.00 46.38 146 ARG A CA 1
ATOM 1189 C C . ARG A 1 146 ? -14.210 15.410 -26.381 1.00 46.38 146 ARG A C 1
ATOM 1191 O O . ARG A 1 146 ? -15.309 14.935 -26.675 1.00 46.38 146 ARG A O 1
ATOM 1198 N N . SER A 1 147 ? -13.879 16.692 -26.538 1.00 42.62 147 SER A N 1
ATOM 1199 C CA . SER A 1 147 ? -14.745 17.667 -27.190 1.00 42.62 147 SER A CA 1
ATOM 1200 C C . SER A 1 147 ? -15.231 17.076 -28.507 1.00 42.62 147 SER A C 1
ATOM 1202 O O . SER A 1 147 ? -14.428 16.608 -29.320 1.00 42.62 147 SER A O 1
ATOM 1204 N N . SER A 1 148 ? -16.543 17.083 -28.713 1.00 43.44 148 SER A N 1
ATOM 1205 C CA . SER A 1 148 ? -17.221 16.627 -29.931 1.00 43.44 148 SER A CA 1
ATOM 1206 C C . SER A 1 148 ? -16.631 17.222 -31.219 1.00 43.44 148 SER A C 1
ATOM 1208 O O . SER A 1 148 ? -16.779 16.629 -32.280 1.00 43.44 148 SER A O 1
ATOM 1210 N N . THR A 1 149 ? -15.872 18.313 -31.118 1.00 45.44 149 THR A N 1
ATOM 1211 C CA . THR A 1 149 ? -15.145 18.986 -32.199 1.00 45.44 149 THR A CA 1
ATOM 1212 C C . THR A 1 149 ? -14.001 18.184 -32.836 1.00 45.44 149 THR A C 1
ATOM 1214 O O . THR A 1 149 ? -13.594 18.515 -33.945 1.00 45.44 149 THR A O 1
ATOM 1217 N N . GLU A 1 150 ? -13.475 17.127 -32.204 1.00 45.69 150 GLU A N 1
ATOM 1218 C CA . GLU A 1 150 ? -12.454 16.262 -32.838 1.00 45.69 150 GLU A CA 1
ATOM 1219 C C . GLU A 1 150 ? -13.047 15.104 -33.649 1.00 45.69 150 GLU A C 1
ATOM 1221 O O . GLU A 1 150 ? -12.333 14.478 -34.431 1.00 45.69 150 GLU A O 1
ATOM 1226 N N . ARG A 1 151 ? -14.352 14.829 -33.515 1.00 43.16 151 ARG A N 1
ATOM 1227 C CA . ARG A 1 151 ? -15.018 13.746 -34.257 1.00 43.16 151 ARG A CA 1
ATOM 1228 C C . ARG A 1 151 ? -15.443 14.137 -35.676 1.00 43.16 151 ARG A C 1
ATOM 1230 O O . ARG A 1 151 ? -15.706 13.252 -36.475 1.00 43.16 151 ARG A O 1
ATOM 1237 N N . GLU A 1 152 ? -15.454 15.427 -36.009 1.00 42.44 152 GLU A N 1
ATOM 1238 C CA . GLU A 1 152 ? -15.874 15.923 -37.333 1.00 42.44 152 GLU A CA 1
ATOM 1239 C C . GLU A 1 152 ? -14.710 16.195 -38.307 1.00 42.44 152 GLU A C 1
ATOM 1241 O O . GLU A 1 152 ? -14.947 16.584 -39.446 1.00 42.44 152 GLU A O 1
ATOM 1246 N N . ARG A 1 153 ? -13.443 15.962 -37.920 1.00 42.56 153 ARG A N 1
ATOM 1247 C CA . ARG A 1 153 ? -12.286 16.179 -38.820 1.00 42.56 153 ARG A CA 1
ATOM 1248 C C . ARG A 1 153 ? -11.874 14.975 -39.672 1.00 42.56 153 ARG A C 1
ATOM 1250 O O . ARG A 1 153 ? -10.933 15.122 -40.448 1.00 42.56 153 ARG A O 1
ATOM 1257 N N . THR A 1 154 ? -12.546 13.825 -39.581 1.00 45.94 154 THR A N 1
ATOM 1258 C CA . THR A 1 154 ? -12.202 12.650 -40.410 1.00 45.94 154 THR A CA 1
ATOM 1259 C C . THR A 1 154 ? -13.209 12.285 -41.498 1.00 45.94 154 THR A C 1
ATOM 1261 O O . THR A 1 154 ? -12.826 11.553 -42.403 1.00 45.94 154 THR A O 1
ATOM 1264 N N . ASP A 1 155 ? -14.418 12.855 -41.514 1.00 45.69 155 ASP A N 1
ATOM 1265 C CA . ASP A 1 155 ? -15.484 12.391 -42.425 1.00 45.69 155 ASP A CA 1
ATOM 1266 C C . ASP A 1 155 ? -15.924 13.462 -43.440 1.00 45.69 155 ASP A C 1
ATOM 1268 O O . ASP A 1 155 ? -17.107 13.635 -43.730 1.00 45.69 155 ASP A O 1
ATOM 1272 N N . GLY A 1 156 ? -14.961 14.200 -44.002 1.00 39.78 156 GLY A N 1
ATOM 1273 C CA . GLY A 1 156 ? -15.234 15.271 -44.959 1.00 39.78 156 GLY A CA 1
ATOM 1274 C C . GLY A 1 156 ? -14.241 15.352 -46.115 1.00 39.78 156 GLY A C 1
ATOM 1275 O O . GLY A 1 156 ? -13.247 16.065 -46.021 1.00 39.78 156 GLY A O 1
ATOM 1276 N N . ASN A 1 157 ? -14.636 14.752 -47.243 1.00 36.22 157 ASN A N 1
ATOM 1277 C CA . ASN A 1 157 ? -14.351 15.197 -48.614 1.00 36.22 157 ASN A CA 1
ATOM 1278 C C . ASN A 1 157 ? -13.071 14.676 -49.313 1.00 36.22 157 ASN A C 1
ATOM 1280 O O . ASN A 1 157 ? -12.010 15.291 -49.219 1.00 36.22 157 ASN A O 1
ATOM 1284 N N . HIS A 1 158 ? -13.211 13.633 -50.143 1.00 35.22 158 HIS A N 1
ATOM 1285 C CA . HIS A 1 158 ? -13.083 13.773 -51.606 1.00 35.22 158 HIS A CA 1
ATOM 1286 C C . HIS A 1 158 ? -13.565 12.507 -52.322 1.00 35.22 158 HIS A C 1
ATOM 1288 O O . HIS A 1 158 ? -12.936 11.454 -52.243 1.00 35.22 158 HIS A O 1
ATOM 1294 N N . ASP A 1 159 ? -14.671 12.656 -53.043 1.00 39.62 159 ASP A N 1
ATOM 1295 C CA . ASP A 1 159 ? -15.133 11.714 -54.050 1.00 39.62 159 ASP A CA 1
ATOM 1296 C C . ASP A 1 159 ? -14.804 12.281 -55.445 1.00 39.62 159 ASP A C 1
ATOM 1298 O O . ASP A 1 159 ? -15.017 13.464 -55.709 1.00 39.62 159 ASP A O 1
ATOM 1302 N N . ASN A 1 160 ? -14.305 11.391 -56.305 1.00 39.75 160 ASN A N 1
ATOM 1303 C CA . ASN A 1 160 ? -14.252 11.401 -57.772 1.00 39.75 160 ASN A CA 1
ATOM 1304 C C . ASN A 1 160 ? -13.526 12.487 -58.599 1.00 39.75 160 ASN A C 1
ATOM 1306 O O . ASN A 1 160 ? -13.986 13.613 -58.765 1.00 39.75 160 ASN A O 1
ATOM 1310 N N . SER A 1 161 ? -12.568 12.007 -59.406 1.00 34.50 161 SER A N 1
ATOM 1311 C CA . SER A 1 161 ? -12.560 12.280 -60.853 1.00 34.50 161 SER A CA 1
ATOM 1312 C C . SER A 1 161 ? -11.926 11.119 -61.635 1.00 34.50 161 SER A C 1
ATOM 1314 O O . SER A 1 161 ? -10.766 10.773 -61.421 1.00 34.50 161 SER A O 1
ATOM 1316 N N . ALA A 1 162 ? -12.711 10.534 -62.540 1.00 39.59 162 ALA A N 1
ATOM 1317 C CA . ALA A 1 162 ? -12.341 9.493 -63.493 1.00 39.59 162 ALA A CA 1
ATOM 1318 C C . ALA A 1 162 ? -11.562 10.039 -64.706 1.00 39.59 162 ALA A C 1
ATOM 1320 O O . ALA A 1 162 ? -11.881 11.132 -65.173 1.00 39.59 162 ALA A O 1
ATOM 1321 N N . SER A 1 163 ? -10.655 9.236 -65.285 1.00 37.31 163 SER A N 1
ATOM 1322 C CA . SER A 1 163 ? -10.598 8.863 -66.723 1.00 37.31 163 SER A CA 1
ATOM 1323 C C . SER A 1 163 ? -9.183 8.525 -67.222 1.00 37.31 163 SER A C 1
ATOM 1325 O O . SER A 1 163 ? -8.235 9.241 -66.911 1.00 37.31 163 SER A O 1
ATOM 1327 N N . MET A 1 164 ? -9.164 7.522 -68.118 1.00 33.06 164 MET A N 1
ATOM 1328 C CA . MET A 1 164 ? -8.094 6.947 -68.964 1.00 33.06 164 MET A CA 1
ATOM 1329 C C . MET A 1 164 ? -7.146 5.926 -68.334 1.00 33.06 164 MET A C 1
ATOM 1331 O O . MET A 1 164 ? -6.351 6.282 -67.443 1.00 33.06 164 MET A O 1
#

Radius of gyration: 26.22 Å; chains: 1; bounding box: 46×47×95 Å

Foldseek 3Di:
DDKAFDPDQDADAPQKWKWKAADPPDDFPQKGWDIDTGPSNPDPDTDMTDIGGPDDDDGDADVVRDGMDMDMDGHCPVVPDDDDDDDCVVDPVSVVVVVVVVVVQVVLVVCVVVVPPVSVVVVDDDPVDPCPVPDDDDDDPDPPPPDPVVVPVPPDDDDDDDDD

Sequence (164 aa):
MLTFQIPFLFKTPDGWNLMVRGPTNSPKDGITALDGIIETDWAHSTFTMNWR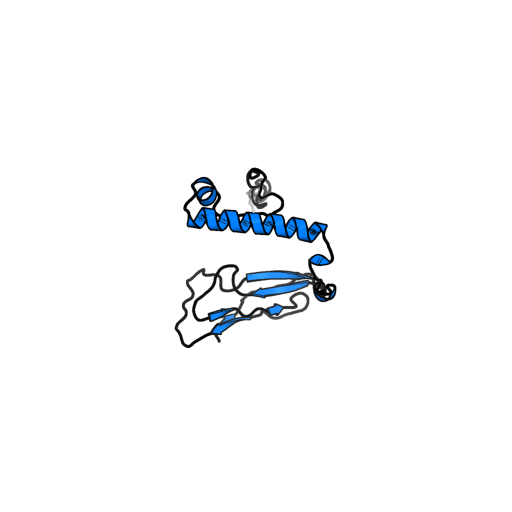FTRACTVEFAVGEPICLFFPIQRGVLERFRGEIRMLEGDREFENKFREWSASRDRFLAGLEKGKPEMVAQGWQKDYMQNAKDKKPVAHPFANERSSTERERTDGNHDNSASM